Protein AF-A0A1J3JIL5-F1 (afdb_monomer_lite)

Secondary structure (DSSP, 8-state):
----SS-EEGGGGGGGSPP--B-SS-B-SEEEEEEEETTTEEEEEEEE-TTT--HHHHHHHHHHHHHHHHHHHTT-TTPPPPGGG-----GGGS-PPTTHHHHHHHHHHHHHHHHTTTPPPS-TT--PPPPPP---TT-EE------

Sequence (147 aa):
LLTGKKPFPTAELYPLVPELTNSDDSATAVSFQVTLFPDQGFCIGVSAHHAVLDGKTTTMFLKAWAHTCKQQQEQTANASLPQDLIPIFDRTVIKGPENIETEVINAWQSLLKLFSGGKAPENPKSLKLFPSPEISPDVFRYTLELT

InterPro domains:
  IPR023213 Chloramphenicol acetyltransferase-like domain superfamily [G3DSA:3.30.559.10] (1-117)
  IPR051504 Plant secondary metabolite acyltransferase [PTHR31625] (2-146)

Organism: Noccaea caerulescens (NCBI:txid107243)

Foldseek 3Di:
DPDDQDKDFPVVCVVQADDFDFWFVDTRAKDWDWAADPPPGIDIHIDGDVVVDDPQLVVLVVVQVVVCVVCVVVVVNDDDDDPSSDDDPPCVVDDDDPCPVVVVLVVLQVVVCVLVVNDGDPRSRGPDDDPDPDDDSPDIDGDDDDD

Radius of gyration: 19.95 Å; chains: 1; bounding box: 48×38×55 Å

Structure (mmCIF, N/CA/C/O backbone):
data_AF-A0A1J3JIL5-F1
#
_entry.id   AF-A0A1J3JIL5-F1
#
loop_
_atom_site.group_PDB
_atom_site.id
_atom_site.type_symbol
_atom_site.label_atom_id
_atom_site.label_alt_id
_atom_site.label_comp_id
_atom_site.label_asym_id
_atom_site.label_entity_id
_atom_site.label_seq_id
_atom_site.pdbx_PDB_ins_code
_atom_site.Cartn_x
_atom_site.Cartn_y
_atom_site.Cartn_z
_atom_site.occupancy
_atom_site.B_iso_or_equiv
_atom_site.auth_seq_id
_atom_site.auth_comp_id
_atom_site.auth_asym_id
_atom_site.auth_atom_id
_atom_site.pdbx_PDB_model_num
ATOM 1 N N . LEU A 1 1 ? -18.801 -9.019 8.122 1.00 56.31 1 LEU A N 1
ATOM 2 C CA . LEU A 1 1 ? -18.644 -9.128 6.646 1.00 56.31 1 LEU A CA 1
ATOM 3 C C . LEU A 1 1 ? -17.212 -9.436 6.192 1.00 56.31 1 LEU A C 1
ATOM 5 O O . LEU A 1 1 ? -17.066 -10.215 5.268 1.00 56.31 1 LEU A O 1
ATOM 9 N N . LEU A 1 2 ? -16.163 -8.901 6.830 1.00 62.84 2 LEU A N 1
ATOM 10 C CA . LEU A 1 2 ? -14.761 -9.197 6.460 1.00 62.84 2 LEU A CA 1
ATOM 11 C C . LEU A 1 2 ? -14.114 -10.350 7.242 1.00 62.84 2 LEU A C 1
ATOM 13 O O . LEU A 1 2 ? -13.018 -10.795 6.917 1.00 62.84 2 LEU A O 1
ATOM 17 N N . THR A 1 3 ? -14.784 -10.826 8.287 1.00 62.12 3 THR A N 1
ATOM 18 C CA . THR A 1 3 ? -14.336 -11.923 9.140 1.00 62.12 3 THR A CA 1
ATOM 19 C C . THR A 1 3 ? -15.390 -13.024 9.095 1.00 62.12 3 THR A C 1
ATOM 21 O O . THR A 1 3 ? -16.578 -12.790 9.321 1.00 62.12 3 THR A O 1
ATOM 24 N N . GLY A 1 4 ? -14.974 -14.232 8.726 1.00 65.31 4 GLY A N 1
ATOM 25 C CA . GLY A 1 4 ? -15.870 -15.372 8.584 1.00 65.31 4 GLY A CA 1
ATOM 26 C C . GLY A 1 4 ? -15.134 -16.607 8.080 1.00 65.31 4 GLY A C 1
ATOM 27 O O . GLY A 1 4 ? -14.211 -16.503 7.276 1.00 65.31 4 GLY A O 1
ATOM 28 N N . LYS A 1 5 ? -15.554 -17.786 8.556 1.00 75.56 5 LYS A N 1
ATOM 29 C CA . LYS A 1 5 ? -15.023 -19.098 8.133 1.00 75.56 5 LYS A CA 1
ATOM 30 C C . LYS A 1 5 ? -15.709 -19.647 6.875 1.00 75.56 5 LYS A C 1
ATOM 32 O O . LYS A 1 5 ? -15.534 -20.811 6.532 1.00 75.56 5 LYS A O 1
ATOM 37 N N . LYS A 1 6 ? -16.545 -18.836 6.223 1.00 83.06 6 LYS A N 1
ATOM 38 C CA . LYS A 1 6 ? -17.288 -19.217 5.021 1.00 83.06 6 LYS A CA 1
ATOM 39 C C . LYS A 1 6 ? -16.658 -18.565 3.791 1.00 83.06 6 LYS A C 1
ATOM 41 O O . LYS A 1 6 ? -16.166 -17.443 3.914 1.00 83.06 6 LYS A O 1
ATOM 46 N N . PRO A 1 7 ? -16.696 -19.235 2.629 1.00 83.69 7 PRO A N 1
ATOM 47 C CA . PRO A 1 7 ? -16.310 -18.613 1.373 1.00 83.69 7 PRO A CA 1
ATOM 48 C C . PRO A 1 7 ? -17.201 -17.403 1.097 1.00 83.69 7 PRO A C 1
ATOM 50 O O . PRO A 1 7 ? -18.397 -17.445 1.395 1.00 83.69 7 PRO A O 1
ATOM 53 N N . PHE A 1 8 ? -16.637 -16.351 0.513 1.00 85.69 8 PHE A N 1
ATOM 54 C CA . PHE A 1 8 ? -17.398 -15.178 0.085 1.00 85.69 8 PHE A CA 1
ATOM 55 C C . PHE A 1 8 ? -16.948 -14.711 -1.310 1.00 85.69 8 PHE A C 1
ATOM 57 O O . PHE A 1 8 ? -15.766 -14.873 -1.646 1.00 85.69 8 PHE A O 1
ATOM 64 N N . PRO A 1 9 ? -17.861 -14.174 -2.142 1.00 88.00 9 PRO A N 1
ATOM 65 C CA . PRO A 1 9 ? -17.521 -13.681 -3.473 1.00 88.00 9 PRO A CA 1
ATOM 66 C C . PRO A 1 9 ? -16.514 -12.531 -3.407 1.00 88.00 9 PRO A C 1
ATOM 68 O O . PRO A 1 9 ? -16.673 -11.581 -2.643 1.00 88.00 9 PRO A O 1
ATOM 71 N N . THR A 1 10 ? -15.481 -12.577 -4.247 1.00 86.12 10 THR A N 1
ATOM 72 C CA . THR A 1 10 ? -14.429 -11.544 -4.262 1.00 86.12 10 THR A CA 1
ATOM 73 C C . THR A 1 10 ? -14.972 -10.174 -4.665 1.00 86.12 10 THR A C 1
ATOM 75 O O . THR A 1 10 ? -14.505 -9.160 -4.150 1.00 86.12 10 THR A O 1
ATOM 78 N N . ALA A 1 11 ? -15.975 -10.142 -5.546 1.00 86.38 11 ALA A N 1
ATOM 79 C CA . ALA A 1 11 ? -16.594 -8.909 -6.025 1.00 86.38 11 ALA A CA 1
ATOM 80 C C . ALA A 1 11 ? -17.227 -8.072 -4.895 1.00 86.38 11 ALA A C 1
ATOM 82 O O . ALA A 1 11 ? -17.276 -6.849 -4.999 1.00 86.38 11 ALA A O 1
ATOM 83 N N . GLU A 1 12 ? -17.638 -8.694 -3.782 1.00 86.69 12 GLU A N 1
ATOM 84 C CA . GLU A 1 12 ? -18.169 -7.970 -2.616 1.00 86.69 12 GLU A CA 1
ATOM 85 C C . GLU A 1 12 ? -17.120 -7.072 -1.937 1.00 86.69 12 GLU A C 1
ATOM 87 O O . GLU A 1 12 ? -17.478 -6.149 -1.209 1.00 86.69 12 GLU A O 1
ATOM 92 N N . LEU A 1 13 ? -15.823 -7.300 -2.184 1.00 87.31 13 LEU A N 1
ATOM 93 C CA . LEU A 1 13 ? -14.747 -6.463 -1.651 1.00 87.31 13 LEU A CA 1
ATOM 94 C C . LEU A 1 13 ? -14.467 -5.217 -2.492 1.00 87.31 13 LEU A C 1
ATOM 96 O O . LEU A 1 13 ? -13.798 -4.312 -2.002 1.00 87.31 13 LEU A O 1
ATOM 100 N N . TYR A 1 14 ? -14.941 -5.152 -3.737 1.00 87.81 14 TYR A N 1
ATOM 101 C CA . TYR A 1 14 ? -14.624 -4.044 -4.644 1.00 87.81 14 TYR A CA 1
ATOM 102 C C . TYR A 1 14 ? -14.976 -2.664 -4.097 1.00 87.81 14 TYR A C 1
ATOM 104 O O . TYR A 1 14 ? -14.130 -1.777 -4.193 1.00 87.81 14 TYR A O 1
ATOM 112 N N . PRO A 1 15 ? -16.137 -2.463 -3.445 1.00 90.88 15 PRO A N 1
ATOM 113 C CA . PRO A 1 15 ? -16.464 -1.164 -2.864 1.00 90.88 15 PRO A CA 1
ATOM 114 C C . PRO A 1 15 ? -15.529 -0.740 -1.723 1.00 90.88 15 PRO A C 1
ATOM 116 O O . PRO A 1 15 ? -15.584 0.408 -1.297 1.00 90.88 15 PRO A O 1
ATOM 119 N N . LEU A 1 16 ? -14.708 -1.653 -1.190 1.00 92.44 16 LEU A N 1
ATOM 120 C CA . LEU A 1 16 ? -13.787 -1.407 -0.076 1.00 92.44 16 LEU A CA 1
ATOM 121 C C . LEU A 1 16 ? -12.367 -1.055 -0.541 1.00 92.44 16 LEU A C 1
ATOM 123 O O . LEU A 1 16 ? -11.508 -0.763 0.293 1.00 92.44 16 LEU A O 1
ATOM 127 N N . VAL A 1 17 ? -12.101 -1.123 -1.848 1.00 91.00 17 VAL A N 1
ATOM 128 C CA . VAL A 1 17 ? -10.796 -0.823 -2.441 1.00 91.00 17 VAL A CA 1
ATOM 129 C C . VAL A 1 17 ? -10.807 0.624 -2.946 1.00 91.00 17 VAL A C 1
ATOM 131 O O . VAL A 1 17 ? -11.595 0.931 -3.840 1.00 91.00 17 VAL A O 1
ATOM 134 N N . PRO A 1 18 ? -9.946 1.519 -2.422 1.00 94.56 18 PRO A N 1
ATOM 135 C CA . PRO A 1 18 ? -9.893 2.892 -2.903 1.00 94.56 18 PRO A CA 1
ATOM 136 C C . PRO A 1 18 ? -9.381 2.955 -4.342 1.00 94.56 18 PRO A C 1
ATOM 138 O O . PRO A 1 18 ? -8.478 2.204 -4.731 1.00 94.56 18 PRO A O 1
ATOM 141 N N . GLU A 1 19 ? -9.899 3.909 -5.110 1.00 91.69 19 GLU A N 1
ATOM 142 C CA . GLU A 1 19 ? -9.391 4.199 -6.447 1.00 91.69 19 GLU A CA 1
ATOM 143 C C . GLU A 1 19 ? -7.954 4.740 -6.381 1.00 91.69 19 GLU A C 1
ATOM 145 O O . GLU A 1 19 ? -7.617 5.585 -5.542 1.00 91.69 19 GLU A O 1
ATOM 150 N N . LEU A 1 20 ? -7.101 4.250 -7.284 1.00 91.25 20 LEU A N 1
ATOM 151 C CA . LEU A 1 20 ? -5.726 4.707 -7.457 1.00 91.25 20 LEU A CA 1
ATOM 152 C C . LEU A 1 20 ? -5.591 5.426 -8.802 1.00 91.25 20 LEU A C 1
ATOM 154 O O . LEU A 1 20 ? -5.237 4.832 -9.824 1.00 91.25 20 LEU A O 1
ATOM 158 N N . THR A 1 21 ? -5.911 6.719 -8.791 1.00 91.12 21 THR A N 1
ATOM 159 C CA . THR A 1 21 ? -5.949 7.553 -9.994 1.00 91.12 21 THR A CA 1
ATOM 160 C C . THR A 1 21 ? -4.583 7.630 -10.670 1.00 91.12 21 THR A C 1
ATOM 162 O O . THR A 1 21 ? -3.551 7.820 -10.021 1.00 91.12 21 THR A O 1
ATOM 165 N N . ASN A 1 22 ? -4.578 7.517 -11.991 1.00 90.06 22 ASN A N 1
ATOM 166 C CA . ASN A 1 22 ? -3.383 7.626 -12.814 1.00 90.06 22 ASN A CA 1
ATOM 167 C C . ASN A 1 22 ? -3.739 8.161 -14.206 1.00 90.06 22 ASN A C 1
ATOM 169 O O . ASN A 1 22 ? -4.889 8.139 -14.639 1.00 90.06 22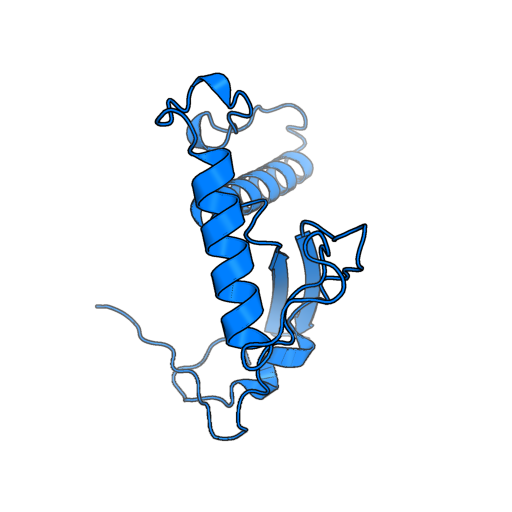 ASN A O 1
ATOM 173 N N . SER A 1 23 ? -2.725 8.677 -14.878 1.00 89.94 23 SER A N 1
ATOM 174 C CA . SER A 1 23 ? -2.762 9.301 -16.194 1.00 89.94 23 SER A CA 1
ATOM 175 C C . SER A 1 23 ? -1.437 9.012 -16.901 1.00 89.94 23 SER A C 1
ATOM 177 O O . SER A 1 23 ? -0.596 8.283 -16.378 1.00 89.94 23 SER A O 1
ATOM 179 N N . ASP A 1 24 ? -1.242 9.546 -18.105 1.00 87.00 24 ASP A N 1
ATOM 180 C CA . ASP A 1 24 ? -0.009 9.276 -18.847 1.00 87.00 24 ASP A CA 1
ATOM 181 C C . ASP A 1 24 ? 1.233 9.897 -18.190 1.00 87.00 24 ASP A C 1
ATOM 183 O O . ASP A 1 24 ? 2.313 9.322 -18.296 1.00 87.00 24 ASP A O 1
ATOM 187 N N . ASP A 1 25 ? 1.092 11.028 -17.499 1.00 90.44 25 ASP A N 1
ATOM 188 C CA . ASP A 1 25 ? 2.192 11.819 -16.935 1.00 90.44 25 ASP A CA 1
ATOM 189 C C . ASP A 1 25 ? 2.156 11.947 -15.403 1.00 90.44 25 ASP A C 1
ATOM 191 O O . ASP A 1 25 ? 3.118 12.425 -14.800 1.00 90.44 25 ASP A O 1
ATOM 195 N N . SER A 1 26 ? 1.091 11.473 -14.756 1.00 90.81 26 SER A N 1
ATOM 196 C CA . SER A 1 26 ? 0.944 11.492 -13.301 1.00 90.81 26 SER A CA 1
ATOM 197 C C . SER A 1 26 ? 0.268 10.229 -12.777 1.00 90.81 26 SER A C 1
ATOM 199 O O . SER A 1 26 ? -0.699 9.742 -13.364 1.00 90.81 26 SER A O 1
ATOM 201 N N . ALA A 1 27 ? 0.741 9.719 -11.641 1.00 91.00 27 ALA A N 1
ATOM 202 C CA . ALA A 1 27 ? 0.134 8.595 -10.940 1.00 91.00 27 ALA A CA 1
ATOM 203 C C . ALA A 1 27 ? 0.145 8.818 -9.427 1.00 91.00 27 ALA A C 1
ATOM 205 O O . ALA A 1 27 ? 1.148 9.239 -8.845 1.00 91.00 27 ALA A O 1
ATOM 206 N N . THR A 1 28 ? -0.970 8.491 -8.778 1.00 93.19 28 THR A N 1
ATOM 207 C CA . THR A 1 28 ? -1.068 8.488 -7.320 1.00 93.19 28 THR A CA 1
ATOM 208 C C . THR A 1 28 ? -0.242 7.336 -6.753 1.00 93.19 28 THR A C 1
ATOM 210 O O . THR A 1 28 ? -0.390 6.186 -7.161 1.00 93.19 28 THR A O 1
ATOM 213 N N . ALA A 1 29 ? 0.633 7.632 -5.789 1.00 92.12 29 ALA A N 1
ATOM 214 C CA . ALA A 1 29 ? 1.487 6.620 -5.169 1.00 92.12 29 ALA A CA 1
ATOM 215 C C . ALA A 1 29 ? 0.708 5.688 -4.227 1.00 92.12 29 ALA A C 1
ATOM 217 O O . ALA A 1 29 ? 0.966 4.486 -4.189 1.00 92.12 29 ALA A O 1
ATOM 218 N N . VAL A 1 30 ? -0.236 6.241 -3.462 1.00 93.81 30 VAL A N 1
ATOM 219 C CA . VAL A 1 30 ? -1.057 5.508 -2.495 1.00 93.81 30 VAL A CA 1
ATOM 220 C C . VAL A 1 30 ? -2.405 6.201 -2.299 1.00 93.81 30 VAL A C 1
ATOM 222 O O . VAL A 1 30 ? -2.486 7.426 -2.338 1.00 93.81 30 VAL A O 1
ATOM 225 N N . SER A 1 31 ? -3.452 5.413 -2.080 1.00 95.38 31 SER A N 1
ATOM 226 C CA . SER A 1 31 ? -4.815 5.856 -1.798 1.00 95.38 31 SER A CA 1
ATOM 227 C C . SER A 1 31 ? -5.380 5.060 -0.622 1.00 95.38 31 SER A C 1
ATOM 229 O O . SER A 1 31 ? -5.118 3.859 -0.493 1.00 95.38 31 SER A O 1
ATOM 231 N N . PHE A 1 32 ? -6.140 5.732 0.242 1.00 95.81 32 PHE A N 1
ATOM 232 C CA . PHE A 1 32 ? -6.710 5.167 1.465 1.00 95.81 32 PHE A CA 1
ATOM 233 C C . PHE A 1 32 ? -8.219 5.386 1.494 1.00 95.81 32 PHE A C 1
ATOM 235 O O . PHE A 1 32 ? -8.696 6.471 1.169 1.00 95.81 32 PHE A O 1
ATOM 242 N N . GLN A 1 33 ? -8.960 4.386 1.963 1.00 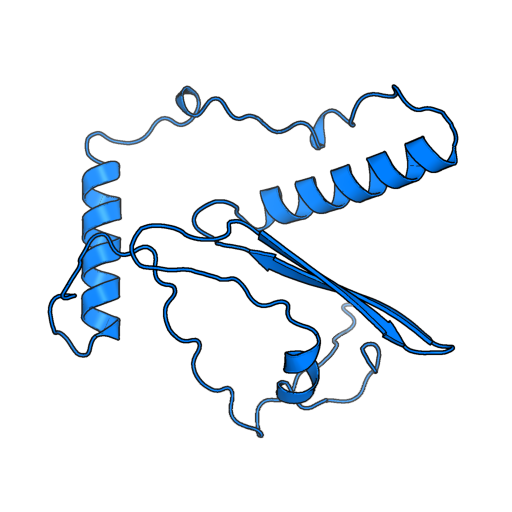96.94 33 GLN A N 1
ATOM 243 C CA . GLN A 1 33 ? -10.395 4.499 2.217 1.00 96.94 33 GLN A CA 1
ATOM 244 C C . GLN A 1 33 ? -10.737 3.873 3.561 1.00 96.94 33 GLN A C 1
ATOM 246 O O . GLN A 1 33 ? -10.430 2.710 3.807 1.00 96.94 33 GLN A O 1
ATOM 251 N N . VAL A 1 34 ? -11.424 4.625 4.416 1.00 96.50 34 VAL A N 1
ATOM 252 C CA . VAL A 1 34 ? -12.003 4.094 5.653 1.00 96.50 34 VAL A CA 1
ATOM 253 C C . VAL A 1 34 ? -13.469 3.772 5.391 1.00 96.50 34 VAL A C 1
ATOM 255 O O . VAL A 1 34 ? -14.230 4.655 5.010 1.00 96.50 34 VAL A O 1
ATOM 258 N N . THR A 1 35 ? -13.869 2.518 5.604 1.00 96.12 35 THR A N 1
ATOM 259 C CA . THR A 1 35 ? -15.271 2.091 5.476 1.00 96.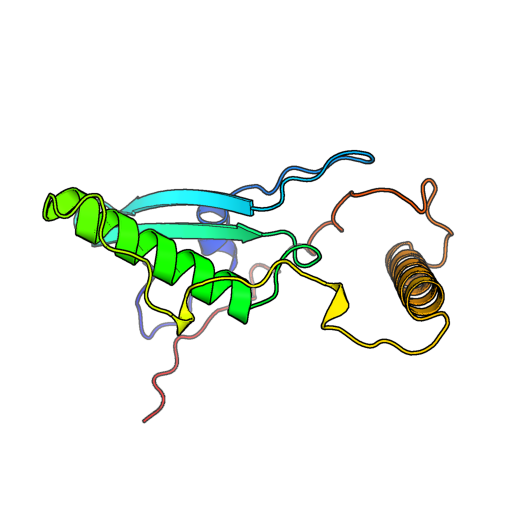12 35 THR A CA 1
ATOM 260 C C . THR A 1 35 ? -15.792 1.631 6.827 1.00 96.12 35 THR A C 1
ATOM 262 O O . THR A 1 35 ? -15.254 0.694 7.417 1.00 96.12 35 THR A O 1
ATOM 265 N N . LEU A 1 36 ? -16.838 2.296 7.318 1.00 96.00 36 LEU A N 1
ATOM 266 C CA . LEU A 1 36 ? -17.504 1.961 8.573 1.00 96.00 36 LEU A CA 1
ATOM 267 C C . LEU A 1 36 ? -18.570 0.881 8.342 1.00 96.00 36 LEU A C 1
ATOM 269 O O . LEU A 1 36 ? -19.407 1.004 7.452 1.00 96.00 36 LEU A O 1
ATOM 273 N N . PHE A 1 37 ? -18.574 -0.135 9.197 1.00 93.25 37 PHE A N 1
ATOM 274 C CA . PHE A 1 37 ? -19.624 -1.138 9.317 1.00 93.25 37 PHE A CA 1
ATOM 275 C C . PHE A 1 37 ? -20.338 -0.907 10.654 1.00 93.25 37 PHE A C 1
ATOM 277 O O . PHE A 1 37 ? -19.767 -1.226 11.704 1.00 93.25 37 PHE A O 1
ATOM 284 N N . PRO A 1 38 ? -21.556 -0.335 10.645 1.00 94.75 38 PRO A N 1
ATOM 285 C CA . PRO A 1 38 ? -22.295 -0.041 11.868 1.00 94.75 38 PRO A CA 1
ATOM 286 C C . PRO A 1 38 ? -22.341 -1.248 12.809 1.00 94.75 38 PRO A C 1
ATOM 288 O O . PRO A 1 38 ? -22.547 -2.380 12.365 1.00 94.75 38 PRO A O 1
ATOM 291 N N . ASP A 1 39 ? -22.059 -0.999 14.088 1.00 93.50 39 ASP A N 1
ATOM 292 C CA . ASP A 1 39 ? -22.036 -1.988 15.176 1.00 93.50 39 ASP A CA 1
ATOM 293 C C . ASP A 1 39 ? -21.032 -3.153 15.016 1.00 93.50 39 ASP A C 1
ATOM 295 O O . ASP A 1 39 ? -20.981 -4.047 15.860 1.00 93.50 39 ASP A O 1
ATOM 299 N N . GLN A 1 40 ? -20.201 -3.150 13.966 1.00 91.94 40 GLN A N 1
ATOM 300 C CA . GLN A 1 40 ? -19.221 -4.208 13.672 1.00 91.94 40 GLN A CA 1
ATOM 301 C C . GLN A 1 40 ? -17.771 -3.710 13.638 1.00 91.94 40 GLN A C 1
ATOM 303 O O . GLN A 1 40 ? -16.852 -4.506 13.824 1.00 91.94 40 GLN A O 1
ATOM 308 N N . GLY A 1 41 ? -17.549 -2.416 13.398 1.00 92.88 41 GLY A N 1
ATOM 309 C CA . GLY A 1 41 ? -16.219 -1.808 13.319 1.00 92.88 41 GLY A CA 1
ATOM 310 C C . GLY A 1 41 ? -15.979 -1.124 11.977 1.00 92.88 41 GLY A C 1
ATOM 311 O O . GLY A 1 41 ? -16.908 -0.631 11.350 1.00 92.88 41 GLY A O 1
ATOM 312 N N . PHE A 1 42 ? -14.731 -1.063 11.522 1.00 94.56 42 PHE A N 1
ATOM 313 C CA . PHE A 1 42 ? -14.371 -0.445 10.243 1.00 94.56 42 PHE A CA 1
ATOM 314 C C . PHE A 1 42 ? -13.243 -1.219 9.560 1.00 94.56 42 PHE A C 1
ATOM 316 O O . PHE A 1 42 ? -12.541 -2.006 10.195 1.00 94.56 42 PHE A O 1
ATOM 323 N N . CYS A 1 43 ? -13.047 -0.973 8.268 1.00 94.06 43 CYS A N 1
ATOM 324 C CA . CYS A 1 43 ? -11.843 -1.381 7.553 1.00 94.06 43 CYS A CA 1
ATOM 325 C C . CYS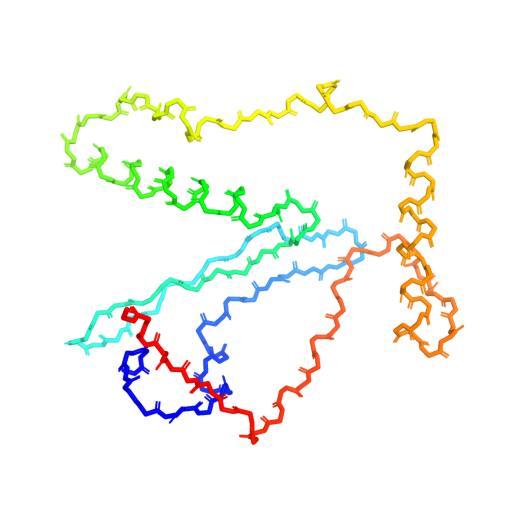 A 1 43 ? -11.125 -0.174 6.953 1.00 94.06 43 CYS A C 1
ATOM 327 O O . CYS A 1 43 ? -11.740 0.860 6.688 1.00 94.06 43 CYS A O 1
ATOM 329 N N . ILE A 1 44 ? -9.825 -0.336 6.709 1.00 95.38 44 ILE A N 1
ATOM 330 C CA . ILE A 1 44 ? -9.014 0.604 5.939 1.00 95.38 44 ILE A CA 1
ATOM 331 C C . ILE A 1 44 ? -8.564 -0.122 4.672 1.00 95.38 44 ILE A C 1
ATOM 333 O O . ILE A 1 44 ? -7.751 -1.043 4.738 1.00 95.38 44 ILE A O 1
ATOM 337 N N . GLY A 1 45 ? -9.124 0.266 3.531 1.00 95.12 45 GLY A N 1
ATOM 338 C CA . GLY A 1 45 ? -8.651 -0.145 2.216 1.00 95.12 45 GLY A CA 1
ATOM 339 C C . GLY A 1 45 ? -7.416 0.661 1.828 1.00 95.12 45 GLY A C 1
ATOM 340 O O . GLY A 1 45 ? -7.361 1.869 2.069 1.00 95.12 45 GLY A O 1
ATOM 341 N N . VAL A 1 46 ? -6.428 -0.009 1.235 1.00 94.31 46 VAL A N 1
ATOM 342 C CA . VAL A 1 46 ? -5.178 0.601 0.767 1.00 94.31 46 VAL A CA 1
ATOM 343 C C . VAL A 1 46 ? -4.919 0.134 -0.655 1.00 94.31 46 VAL A C 1
ATOM 345 O O . VAL A 1 46 ? -4.795 -1.066 -0.898 1.00 94.31 46 VAL A O 1
ATOM 348 N N . SER A 1 47 ? -4.793 1.088 -1.570 1.00 92.94 47 SER A N 1
ATOM 349 C CA . SER A 1 47 ? -4.342 0.854 -2.942 1.00 92.94 47 SER A CA 1
ATOM 350 C C . SER A 1 47 ? -3.033 1.595 -3.142 1.00 92.94 47 SER A C 1
ATOM 352 O O . SER A 1 47 ? -2.924 2.758 -2.762 1.00 92.94 47 SER A O 1
ATOM 354 N N . ALA A 1 48 ? -2.025 0.942 -3.713 1.00 91.75 48 ALA A N 1
ATOM 355 C CA . ALA A 1 48 ? -0.695 1.522 -3.821 1.00 91.75 48 ALA A CA 1
ATOM 356 C C . ALA A 1 48 ? 0.008 1.134 -5.121 1.00 91.75 48 ALA A C 1
ATOM 358 O O . ALA A 1 48 ? -0.124 0.013 -5.613 1.00 91.75 48 ALA A O 1
ATOM 359 N N . HIS A 1 49 ? 0.784 2.069 -5.663 1.00 89.31 49 HIS A N 1
ATOM 360 C CA . HIS A 1 49 ? 1.536 1.877 -6.891 1.00 89.31 49 HIS A CA 1
ATOM 361 C C . HIS A 1 49 ? 2.817 1.083 -6.600 1.00 89.31 49 HIS A C 1
ATOM 363 O O . HIS A 1 49 ? 3.755 1.592 -5.986 1.00 89.31 49 HIS A O 1
ATOM 369 N N . HIS A 1 50 ? 2.894 -0.161 -7.080 1.00 87.50 50 HIS A N 1
ATOM 370 C CA . HIS A 1 50 ? 3.966 -1.098 -6.709 1.00 87.50 50 HIS A CA 1
ATOM 371 C C . HIS A 1 50 ? 5.374 -0.675 -7.188 1.00 87.50 50 HIS A C 1
ATOM 373 O O . HIS A 1 50 ? 6.381 -1.155 -6.673 1.00 87.50 50 HIS A O 1
ATOM 379 N N . ALA A 1 51 ? 5.472 0.257 -8.144 1.00 84.94 51 ALA A N 1
ATOM 380 C CA . ALA A 1 51 ? 6.757 0.865 -8.519 1.00 84.94 51 ALA A CA 1
ATOM 381 C C . ALA A 1 51 ? 7.353 1.777 -7.424 1.00 84.94 51 ALA A C 1
ATOM 383 O O . ALA A 1 51 ? 8.545 2.069 -7.459 1.00 84.94 51 ALA A O 1
ATOM 384 N N . VAL A 1 52 ? 6.535 2.248 -6.475 1.00 88.44 52 VAL A N 1
ATOM 385 C CA . VAL A 1 52 ? 6.971 3.127 -5.377 1.00 88.44 52 VAL A CA 1
ATOM 386 C C . VAL A 1 52 ? 7.344 2.321 -4.135 1.00 88.44 52 VAL A C 1
ATOM 388 O O . VAL A 1 52 ? 8.261 2.698 -3.409 1.00 88.44 52 VAL A O 1
ATOM 391 N N . LEU A 1 53 ? 6.629 1.227 -3.878 1.00 88.81 53 LEU A N 1
ATOM 392 C CA . LEU A 1 53 ? 6.694 0.493 -2.620 1.00 88.81 53 LEU A CA 1
ATOM 393 C C . LEU A 1 53 ? 6.531 -1.009 -2.834 1.00 88.81 53 LEU A C 1
ATOM 395 O O . LEU A 1 53 ? 5.730 -1.461 -3.649 1.00 88.81 53 LEU A O 1
ATOM 399 N N . ASP A 1 54 ? 7.293 -1.773 -2.057 1.00 90.88 54 ASP A N 1
ATOM 400 C CA . ASP A 1 54 ? 7.127 -3.212 -1.901 1.00 90.88 54 ASP A CA 1
ATOM 401 C C . ASP A 1 54 ? 6.255 -3.538 -0.673 1.00 90.88 54 ASP A C 1
ATOM 403 O O . ASP A 1 54 ? 5.848 -2.662 0.104 1.00 90.88 54 ASP A O 1
ATOM 407 N N . GLY A 1 55 ? 5.954 -4.824 -0.470 1.00 91.12 55 GLY A N 1
ATOM 408 C CA . GLY A 1 55 ? 5.141 -5.266 0.668 1.00 91.12 55 GLY A CA 1
ATOM 409 C C . GLY A 1 55 ? 5.758 -4.915 2.029 1.00 91.12 55 GLY A C 1
ATOM 410 O O . GLY A 1 55 ? 5.032 -4.602 2.979 1.00 91.12 55 GLY A O 1
ATOM 411 N N . LYS A 1 56 ? 7.095 -4.897 2.127 1.00 93.00 56 LYS A N 1
ATOM 412 C CA . LYS A 1 56 ? 7.800 -4.545 3.366 1.00 93.00 56 LYS A CA 1
ATOM 413 C C . LYS A 1 56 ? 7.631 -3.062 3.682 1.00 93.00 56 LYS A C 1
ATOM 415 O O . LYS A 1 56 ? 7.232 -2.724 4.792 1.00 93.00 56 LYS A O 1
ATOM 420 N N . THR A 1 57 ? 7.864 -2.199 2.701 1.00 93.12 57 THR A N 1
ATOM 421 C CA . THR A 1 57 ? 7.706 -0.744 2.788 1.00 93.12 57 THR A CA 1
ATOM 422 C C . THR A 1 57 ? 6.268 -0.375 3.127 1.00 93.12 57 THR A C 1
ATOM 424 O O . THR A 1 57 ? 6.038 0.425 4.029 1.00 93.12 57 THR A O 1
ATOM 427 N N . THR A 1 58 ? 5.295 -1.033 2.489 1.00 93.06 58 THR A N 1
ATOM 428 C CA . THR A 1 58 ? 3.866 -0.871 2.805 1.00 93.06 58 THR A CA 1
ATOM 429 C C . THR A 1 58 ? 3.581 -1.198 4.269 1.00 93.06 58 THR A C 1
ATOM 431 O O . THR A 1 58 ? 2.968 -0.413 4.989 1.00 93.06 58 THR A O 1
ATOM 434 N N . THR A 1 59 ? 4.073 -2.346 4.742 1.00 93.94 59 THR A N 1
ATOM 435 C CA . THR A 1 59 ? 3.881 -2.785 6.130 1.00 93.94 59 THR A CA 1
ATOM 436 C C . THR A 1 59 ? 4.547 -1.831 7.121 1.00 93.94 59 THR A C 1
ATOM 438 O O . THR A 1 59 ? 3.956 -1.497 8.147 1.00 93.94 59 THR A O 1
ATOM 441 N N . MET A 1 60 ? 5.768 -1.376 6.824 1.00 95.50 60 MET A N 1
ATOM 442 C CA . MET A 1 60 ? 6.490 -0.403 7.646 1.00 95.50 60 MET A CA 1
ATOM 443 C C . MET A 1 60 ? 5.732 0.922 7.732 1.00 95.50 60 MET A C 1
ATOM 445 O O . MET A 1 60 ? 5.550 1.434 8.832 1.00 95.50 60 MET A O 1
ATOM 449 N N . PHE A 1 61 ? 5.229 1.433 6.605 1.00 94.62 61 PHE A N 1
ATOM 450 C CA . PHE A 1 61 ? 4.417 2.647 6.570 1.00 94.62 61 PHE A CA 1
ATOM 451 C C . PHE A 1 61 ? 3.166 2.518 7.450 1.00 94.62 61 PHE A C 1
ATOM 453 O O . PHE A 1 61 ? 2.917 3.385 8.283 1.00 94.62 61 PHE A O 1
ATOM 460 N N . LEU A 1 62 ? 2.411 1.420 7.330 1.00 95.25 62 LEU A N 1
ATOM 461 C CA . LEU A 1 62 ? 1.202 1.201 8.135 1.00 95.25 62 LEU A CA 1
ATOM 462 C C . LEU A 1 62 ? 1.515 1.111 9.636 1.00 95.25 62 LEU A C 1
ATOM 464 O O . LEU A 1 62 ? 0.787 1.671 10.455 1.00 95.25 62 LEU A O 1
ATOM 468 N N . LYS A 1 63 ? 2.619 0.451 10.007 1.00 95.75 63 LYS A N 1
ATOM 469 C CA . LYS A 1 63 ? 3.087 0.395 11.400 1.00 95.75 63 LYS A CA 1
ATOM 470 C C . LYS A 1 63 ? 3.497 1.771 11.920 1.00 95.75 63 LYS A C 1
ATOM 472 O O . LYS A 1 63 ? 3.128 2.122 13.039 1.00 95.75 63 LYS A O 1
ATOM 477 N N . ALA A 1 64 ? 4.228 2.548 11.121 1.00 95.12 64 ALA A N 1
ATOM 478 C CA . ALA A 1 64 ? 4.626 3.906 11.474 1.00 95.12 64 ALA A CA 1
ATOM 479 C C . ALA A 1 64 ? 3.399 4.815 11.641 1.00 95.12 64 ALA A C 1
ATOM 481 O O . ALA A 1 64 ? 3.298 5.518 12.642 1.00 95.12 64 ALA A O 1
ATOM 482 N N . TRP A 1 65 ? 2.425 4.729 10.730 1.00 95.00 65 TRP A N 1
ATOM 483 C CA . TRP A 1 65 ? 1.169 5.473 10.818 1.00 95.00 65 TRP A CA 1
ATOM 484 C C . TRP A 1 65 ? 0.398 5.138 12.103 1.00 95.00 65 TRP A C 1
ATOM 486 O O . TRP A 1 65 ? 0.048 6.043 12.861 1.00 95.00 65 TRP A O 1
ATOM 496 N N . ALA A 1 66 ? 0.214 3.850 12.408 1.00 94.12 66 ALA A N 1
ATOM 497 C CA . ALA A 1 66 ? -0.451 3.413 13.636 1.00 94.12 66 ALA A CA 1
ATOM 498 C C . ALA A 1 66 ? 0.281 3.891 14.903 1.00 94.12 66 ALA A C 1
ATOM 500 O O . ALA A 1 66 ? -0.351 4.331 15.865 1.00 94.12 66 ALA A O 1
ATOM 501 N N . HIS A 1 67 ? 1.615 3.838 14.896 1.00 93.19 67 HIS A N 1
ATOM 502 C CA . HIS A 1 67 ? 2.444 4.324 15.993 1.00 93.19 67 HIS A CA 1
ATOM 503 C C . HIS A 1 67 ? 2.266 5.831 16.219 1.00 93.19 67 HIS A C 1
ATOM 505 O O . HIS A 1 67 ? 2.030 6.255 17.349 1.00 93.19 67 HIS A O 1
ATOM 511 N N . THR A 1 68 ? 2.298 6.634 15.153 1.00 91.62 68 THR A N 1
ATOM 512 C CA . THR A 1 68 ? 2.062 8.081 15.231 1.00 91.62 68 THR A CA 1
ATOM 513 C C . THR A 1 68 ? 0.666 8.401 15.768 1.00 91.62 68 THR A C 1
ATOM 515 O O . THR A 1 68 ? 0.543 9.246 16.653 1.00 91.62 68 THR A O 1
ATOM 518 N N . CYS A 1 69 ? -0.380 7.698 15.317 1.00 91.81 69 CYS A N 1
ATOM 519 C CA . CYS A 1 69 ? -1.735 7.884 15.850 1.00 91.81 69 CYS A CA 1
ATOM 520 C C . CYS A 1 69 ? -1.808 7.600 17.358 1.00 91.81 69 CYS A C 1
ATOM 522 O O . CYS A 1 69 ? -2.432 8.355 18.103 1.00 91.81 69 CYS A O 1
ATOM 524 N N . LYS A 1 70 ? -1.138 6.540 17.827 1.00 90.75 70 LYS A N 1
ATOM 525 C CA . LYS A 1 70 ? -1.080 6.204 19.255 1.00 90.75 70 LYS A CA 1
ATOM 526 C C . LYS A 1 70 ? -0.388 7.300 20.074 1.00 90.75 70 LYS A C 1
ATOM 528 O O . LYS A 1 70 ? -0.910 7.709 21.106 1.00 90.75 70 LYS A O 1
ATOM 533 N N . GLN A 1 71 ? 0.747 7.809 19.604 1.00 89.31 71 GLN A N 1
ATOM 534 C CA . GLN A 1 71 ? 1.484 8.874 20.296 1.00 89.31 71 GLN A CA 1
ATOM 535 C C . GLN A 1 71 ? 0.698 10.181 20.386 1.00 89.31 71 GLN A C 1
ATOM 537 O O . GLN A 1 71 ? 0.727 10.855 21.415 1.00 89.31 71 GLN A O 1
ATOM 542 N N . GLN A 1 72 ? -0.019 10.537 19.316 1.00 88.12 72 GLN A N 1
ATOM 543 C CA . GLN A 1 72 ? -0.896 11.707 19.313 1.00 88.12 72 GLN A CA 1
ATOM 544 C C . GLN A 1 72 ? -1.981 11.588 20.389 1.00 88.12 72 GLN A C 1
ATOM 546 O O . GLN A 1 72 ? -2.231 12.552 21.110 1.00 88.12 72 GLN A O 1
ATOM 551 N N . GLN A 1 73 ? -2.565 10.398 20.552 1.00 87.75 73 GLN A N 1
ATOM 552 C CA . GLN A 1 73 ? -3.554 10.125 21.595 1.00 87.75 73 GLN A CA 1
ATOM 553 C C . GLN A 1 73 ? -2.956 10.205 23.010 1.00 87.75 73 GLN A C 1
ATOM 555 O O . GLN A 1 73 ? -3.583 10.740 23.923 1.00 87.75 73 GLN A O 1
ATOM 560 N N . GLU A 1 74 ? -1.739 9.691 23.193 1.00 89.56 74 GLU A N 1
ATOM 561 C CA . GLU A 1 74 ? -1.022 9.682 24.476 1.00 89.56 74 GLU A CA 1
ATOM 562 C C . GLU A 1 74 ? -0.357 11.031 24.814 1.00 89.56 74 GLU A C 1
ATOM 564 O O . GLU A 1 74 ? 0.284 11.150 25.856 1.00 89.56 74 GLU A O 1
ATOM 569 N N . GLN A 1 75 ? -0.502 12.052 23.956 1.00 80.06 75 GLN A N 1
ATOM 570 C CA . GLN A 1 75 ? 0.129 13.378 24.086 1.00 80.06 75 GLN A CA 1
ATOM 571 C C . GLN A 1 75 ? 1.666 13.317 24.174 1.00 80.06 75 GLN A C 1
ATOM 573 O O . GLN A 1 75 ? 2.326 14.270 24.587 1.00 80.06 75 GLN A O 1
ATOM 578 N N . THR A 1 76 ? 2.265 12.224 23.703 1.00 74.50 76 THR A N 1
ATOM 579 C CA . THR A 1 76 ? 3.716 12.027 23.584 1.00 74.50 76 THR A CA 1
ATOM 580 C C . THR A 1 76 ? 4.197 12.470 22.202 1.00 74.50 76 THR A C 1
ATOM 582 O O . THR A 1 76 ? 4.951 11.768 21.531 1.00 74.50 76 THR A O 1
ATOM 585 N N . ALA A 1 77 ? 3.755 13.655 21.766 1.00 63.94 77 ALA A N 1
ATOM 586 C CA . ALA A 1 77 ? 3.755 14.121 20.372 1.00 63.94 77 ALA A CA 1
ATOM 587 C C . ALA A 1 77 ? 5.129 14.221 19.663 1.00 63.94 77 ALA A C 1
ATOM 589 O O . ALA A 1 77 ? 5.178 14.602 18.500 1.00 63.94 77 ALA A O 1
ATOM 590 N N . ASN A 1 78 ? 6.230 13.852 20.324 1.00 68.81 78 ASN A N 1
ATOM 591 C CA . ASN A 1 78 ? 7.599 13.947 19.812 1.00 68.81 78 ASN A CA 1
ATOM 592 C C . ASN A 1 78 ? 8.415 12.651 19.969 1.00 68.81 78 ASN A C 1
ATOM 594 O O . ASN A 1 78 ? 9.634 12.675 19.796 1.00 68.81 78 ASN A O 1
ATOM 598 N N . ALA A 1 79 ? 7.800 11.528 20.348 1.00 76.62 79 ALA A N 1
ATOM 599 C CA . ALA A 1 79 ? 8.542 10.277 20.458 1.00 76.62 79 ALA A CA 1
ATOM 600 C C . ALA A 1 79 ? 8.942 9.772 19.056 1.00 76.62 79 ALA A C 1
ATOM 602 O O . ALA A 1 79 ? 8.120 9.673 18.146 1.00 76.62 79 ALA A O 1
ATOM 603 N N . SER A 1 80 ? 10.226 9.467 18.866 1.00 85.38 80 SER A N 1
ATOM 604 C CA . SER A 1 80 ? 10.757 9.017 17.578 1.00 85.38 80 SER A CA 1
ATOM 605 C C . SER A 1 80 ? 10.126 7.697 17.132 1.00 85.38 80 SER A C 1
ATOM 607 O O . SER A 1 80 ? 9.699 6.887 17.958 1.00 85.38 80 SER A O 1
ATOM 609 N N . LEU A 1 81 ? 10.112 7.446 15.820 1.00 90.69 81 LEU A N 1
ATOM 610 C CA . LEU A 1 81 ? 9.782 6.117 15.314 1.00 90.69 81 LEU A CA 1
ATOM 611 C C . LEU A 1 81 ? 10.791 5.080 15.846 1.00 90.69 81 LEU A C 1
ATOM 613 O O . LEU A 1 81 ? 11.977 5.400 15.983 1.00 90.69 81 LEU A O 1
ATOM 617 N N . PRO A 1 82 ? 10.348 3.841 16.119 1.00 91.50 82 PRO A N 1
ATOM 618 C CA . PRO A 1 82 ? 11.236 2.705 16.320 1.00 91.50 82 PRO A CA 1
ATOM 619 C C . PRO A 1 82 ? 12.239 2.585 15.171 1.00 91.50 82 PRO A C 1
ATOM 621 O O . PRO A 1 82 ? 11.890 2.819 14.013 1.00 91.50 82 PRO A O 1
ATOM 624 N N . GLN A 1 83 ? 13.477 2.201 15.483 1.00 92.62 83 GLN A N 1
ATOM 625 C CA . GLN A 1 83 ? 14.575 2.164 14.511 1.00 92.62 83 GLN A CA 1
ATOM 626 C C . GLN A 1 83 ? 14.266 1.284 13.287 1.00 92.62 83 GLN A C 1
ATOM 628 O O . GLN A 1 83 ? 14.687 1.599 12.178 1.00 92.62 83 GLN A O 1
ATOM 633 N N . ASP A 1 84 ? 13.515 0.199 13.476 1.00 91.25 84 ASP A N 1
ATOM 634 C CA . ASP A 1 84 ? 13.090 -0.733 12.428 1.00 91.25 84 ASP A CA 1
ATOM 635 C C . ASP A 1 84 ? 11.985 -0.180 11.512 1.00 91.25 84 ASP A C 1
ATOM 637 O O . ASP A 1 84 ? 11.726 -0.758 10.456 1.00 91.25 84 ASP A O 1
ATOM 641 N N . LEU A 1 85 ? 11.352 0.937 11.887 1.00 94.38 85 LEU A N 1
ATOM 642 C CA . LEU A 1 85 ? 10.344 1.646 11.092 1.00 94.38 85 LEU A CA 1
ATOM 643 C C . LEU A 1 85 ? 10.896 2.884 10.376 1.00 94.38 85 LEU A C 1
ATOM 645 O O . LEU A 1 85 ? 10.171 3.497 9.593 1.00 94.38 85 LEU A O 1
ATOM 649 N N . ILE A 1 86 ? 12.160 3.252 10.608 1.00 94.00 86 ILE A N 1
ATOM 650 C CA . ILE A 1 86 ? 12.794 4.390 9.935 1.00 94.00 86 ILE A CA 1
ATOM 651 C C . ILE A 1 86 ? 13.170 3.980 8.498 1.00 94.00 86 ILE A C 1
ATOM 653 O O . ILE A 1 86 ? 13.972 3.059 8.317 1.00 94.00 86 ILE A O 1
ATOM 657 N N . PRO A 1 87 ? 12.620 4.638 7.460 1.00 92.62 87 PRO A N 1
ATOM 658 C CA . PRO A 1 87 ? 12.954 4.328 6.075 1.00 92.62 87 PRO A CA 1
ATOM 659 C C . PRO A 1 87 ? 14.342 4.861 5.693 1.00 92.62 87 PRO A C 1
ATOM 661 O O . PRO A 1 87 ? 14.778 5.912 6.164 1.00 92.62 87 PRO A O 1
ATOM 664 N N . ILE A 1 88 ? 15.010 4.163 4.772 1.00 92.50 88 ILE A N 1
ATOM 665 C CA . ILE A 1 88 ? 16.244 4.626 4.126 1.00 92.50 88 ILE A CA 1
ATOM 666 C C . ILE A 1 88 ? 15.891 5.038 2.698 1.00 92.50 88 ILE A C 1
ATOM 668 O O . ILE A 1 88 ? 15.476 4.206 1.895 1.00 92.50 88 ILE A O 1
ATOM 672 N N . PHE A 1 89 ? 16.054 6.324 2.388 1.00 91.19 89 PHE A N 1
ATOM 673 C CA . PHE A 1 89 ? 15.782 6.867 1.051 1.00 91.19 89 PHE A CA 1
ATOM 674 C C . PHE A 1 89 ? 17.031 6.984 0.175 1.00 91.19 89 PHE A C 1
ATOM 676 O O . PHE A 1 89 ? 16.910 7.191 -1.032 1.00 91.19 89 PHE A O 1
ATOM 683 N N . ASP A 1 90 ? 18.219 6.854 0.766 1.00 94.25 90 ASP A N 1
ATOM 684 C CA . ASP A 1 90 ? 19.476 6.858 0.029 1.00 94.25 90 ASP A CA 1
ATOM 685 C C . ASP A 1 90 ? 19.569 5.607 -0.850 1.00 94.25 90 ASP A C 1
ATOM 687 O O . ASP A 1 90 ? 19.803 4.500 -0.369 1.00 94.25 90 ASP A O 1
ATOM 691 N N . ARG A 1 91 ? 19.372 5.790 -2.158 1.00 89.25 91 ARG A N 1
ATOM 692 C CA . ARG A 1 91 ? 19.430 4.702 -3.139 1.00 89.25 91 ARG A CA 1
ATOM 693 C C . ARG A 1 91 ? 20.858 4.312 -3.509 1.00 89.25 91 ARG A C 1
ATOM 695 O O . ARG A 1 91 ? 21.035 3.256 -4.105 1.00 89.25 91 ARG A O 1
ATOM 702 N N . THR A 1 92 ? 21.872 5.101 -3.140 1.00 90.50 92 THR A N 1
ATOM 703 C CA . THR A 1 92 ? 23.280 4.793 -3.459 1.00 90.50 92 THR A CA 1
ATOM 704 C C . THR A 1 92 ? 23.787 3.546 -2.732 1.00 90.50 92 THR A C 1
ATOM 706 O O . THR A 1 92 ? 24.751 2.915 -3.165 1.00 90.50 92 THR A O 1
ATOM 709 N N . VAL A 1 93 ? 23.093 3.132 -1.666 1.00 92.69 93 VAL A N 1
ATOM 710 C CA . VAL A 1 93 ? 23.357 1.877 -0.949 1.00 92.69 93 VAL A CA 1
ATOM 711 C C . VAL A 1 93 ? 23.046 0.639 -1.797 1.00 92.69 93 VAL A C 1
ATOM 713 O O . VAL A 1 93 ? 23.578 -0.439 -1.530 1.00 92.69 93 VAL A O 1
ATOM 716 N N . ILE A 1 94 ? 22.198 0.780 -2.822 1.00 88.38 94 ILE A N 1
ATOM 717 C CA . ILE A 1 94 ? 21.847 -0.291 -3.751 1.00 88.38 94 ILE A CA 1
ATOM 718 C C . ILE A 1 94 ? 22.887 -0.305 -4.871 1.00 88.38 94 ILE A C 1
ATOM 720 O O . ILE A 1 94 ? 22.926 0.578 -5.723 1.00 88.38 94 ILE A O 1
ATOM 724 N N . LYS A 1 95 ? 23.728 -1.341 -4.886 1.00 89.94 95 LYS A N 1
ATOM 725 C CA . LYS A 1 95 ? 24.718 -1.562 -5.946 1.00 89.94 95 LYS A CA 1
ATOM 726 C C . LYS A 1 95 ? 24.104 -2.448 -7.027 1.00 89.94 95 LYS A C 1
ATOM 728 O O . LYS A 1 95 ? 23.863 -3.628 -6.781 1.00 89.94 95 LYS A O 1
ATOM 733 N N . GLY A 1 96 ? 23.825 -1.871 -8.193 1.00 82.94 96 GLY A N 1
ATOM 734 C CA . GLY A 1 96 ? 23.324 -2.593 -9.364 1.00 82.94 96 GLY A CA 1
ATOM 735 C C . GLY A 1 96 ? 24.434 -2.921 -10.369 1.00 82.94 96 GLY A C 1
ATOM 736 O O . GLY A 1 96 ? 25.492 -2.289 -10.330 1.00 82.94 96 GLY A O 1
ATOM 737 N N . PRO A 1 97 ? 24.213 -3.893 -11.270 1.00 85.88 97 PRO A N 1
ATOM 738 C CA . PRO A 1 97 ? 25.081 -4.084 -12.426 1.00 85.88 97 PRO A CA 1
ATOM 739 C C . PRO A 1 97 ? 25.025 -2.861 -13.353 1.00 85.88 97 PRO A C 1
ATOM 741 O O . PRO A 1 97 ? 24.034 -2.120 -13.376 1.00 85.88 97 PRO A O 1
ATOM 744 N N . GLU A 1 98 ? 26.081 -2.660 -14.143 1.00 85.38 98 GLU A N 1
ATOM 745 C CA . GLU A 1 98 ? 26.067 -1.665 -15.216 1.00 85.38 98 GLU A CA 1
ATOM 746 C C . GLU A 1 98 ? 24.885 -1.957 -16.158 1.00 85.38 98 GLU A C 1
ATOM 748 O O . GLU A 1 98 ? 24.673 -3.099 -16.555 1.00 85.38 98 GLU A O 1
ATOM 753 N N . ASN A 1 99 ? 24.114 -0.923 -16.511 1.00 87.25 99 ASN A N 1
ATOM 754 C CA . ASN A 1 99 ? 22.927 -0.984 -17.382 1.00 87.25 99 ASN A CA 1
ATOM 755 C C . ASN A 1 99 ? 21.620 -1.539 -16.779 1.00 87.25 99 ASN A C 1
ATOM 757 O O . ASN A 1 99 ? 20.649 -1.677 -17.527 1.00 87.25 99 ASN A O 1
ATOM 761 N N . ILE A 1 100 ? 21.523 -1.764 -15.461 1.00 87.31 100 ILE A N 1
ATOM 762 C CA . ILE A 1 100 ? 20.280 -2.251 -14.818 1.00 87.31 100 ILE A CA 1
ATOM 763 C C . ILE A 1 100 ? 19.034 -1.427 -15.184 1.00 87.31 100 ILE A C 1
ATOM 765 O O . ILE A 1 100 ? 17.958 -1.976 -15.404 1.00 87.31 100 ILE A O 1
ATOM 769 N N . GLU A 1 101 ? 19.171 -0.106 -15.317 1.00 83.44 101 GLU A N 1
ATOM 770 C CA . GLU A 1 101 ? 18.069 0.778 -15.713 1.00 83.44 101 GLU A CA 1
ATOM 771 C C . GLU A 1 101 ? 17.537 0.438 -17.109 1.00 83.44 101 GLU A C 1
ATOM 773 O O . GLU A 1 101 ? 16.327 0.372 -17.327 1.00 83.44 101 GLU A O 1
ATOM 778 N N . THR A 1 102 ? 18.446 0.171 -18.049 1.00 88.19 102 THR A N 1
ATOM 779 C CA . THR A 1 102 ? 18.092 -0.189 -19.426 1.00 88.19 102 THR A CA 1
ATOM 780 C C . THR A 1 102 ? 17.426 -1.560 -19.465 1.00 88.19 102 THR A C 1
ATOM 782 O O . THR A 1 102 ? 16.418 -1.732 -20.148 1.00 88.19 102 THR A O 1
ATOM 785 N N . GLU A 1 103 ? 17.936 -2.527 -18.699 1.00 89.00 103 GLU A N 1
ATOM 786 C CA . GLU A 1 103 ? 17.334 -3.859 -18.589 1.00 89.00 103 GLU A CA 1
ATOM 787 C C . GLU A 1 103 ? 15.912 -3.798 -18.021 1.00 89.00 103 GLU A C 1
ATOM 789 O O . GLU A 1 103 ? 14.994 -4.381 -18.600 1.00 89.00 103 GLU A O 1
ATOM 794 N N . VAL A 1 104 ? 15.704 -3.037 -16.940 1.00 85.88 104 VAL A N 1
ATOM 795 C CA . VAL A 1 104 ? 14.383 -2.858 -16.322 1.00 85.88 104 VAL A CA 1
ATOM 796 C C . VAL A 1 104 ? 13.409 -2.189 -17.288 1.00 85.88 104 VAL A C 1
ATOM 798 O O . VAL A 1 104 ? 12.283 -2.662 -17.428 1.00 85.88 104 VAL A O 1
ATOM 801 N N . ILE A 1 105 ? 13.826 -1.132 -17.995 1.00 83.38 105 ILE A N 1
ATOM 802 C CA . ILE A 1 105 ? 12.976 -0.455 -18.987 1.00 83.38 105 ILE A CA 1
ATOM 803 C C . ILE A 1 105 ? 12.615 -1.405 -20.133 1.00 83.38 105 ILE A C 1
ATOM 805 O O . ILE A 1 105 ? 11.450 -1.473 -20.524 1.00 83.38 105 ILE A O 1
ATOM 809 N N . ASN A 1 106 ? 13.575 -2.176 -20.648 1.00 86.69 106 ASN A N 1
ATOM 810 C CA . ASN A 1 106 ? 13.330 -3.138 -21.724 1.00 86.69 106 ASN A CA 1
ATOM 811 C C . ASN A 1 106 ? 12.381 -4.262 -21.285 1.00 86.69 106 ASN A C 1
ATOM 813 O O . ASN A 1 106 ? 11.490 -4.655 -22.047 1.00 86.69 106 ASN A O 1
ATOM 817 N N . ALA A 1 107 ? 12.533 -4.760 -20.054 1.00 86.81 107 ALA A N 1
ATOM 818 C CA . ALA A 1 107 ? 11.627 -5.740 -19.465 1.00 86.81 107 ALA A CA 1
ATOM 819 C C . ALA A 1 107 ? 10.209 -5.164 -19.329 1.00 86.81 107 ALA A C 1
ATOM 821 O O . ALA A 1 107 ? 9.244 -5.800 -19.757 1.00 86.81 107 ALA A O 1
ATOM 822 N N . TRP A 1 108 ? 10.084 -3.929 -18.834 1.00 81.56 108 TRP A N 1
ATOM 823 C CA . TRP A 1 108 ? 8.807 -3.223 -18.735 1.00 81.56 108 TRP A CA 1
ATOM 824 C C . TRP A 1 108 ? 8.143 -3.015 -20.100 1.00 81.56 108 TRP A C 1
ATOM 826 O O . TRP A 1 108 ? 6.961 -3.3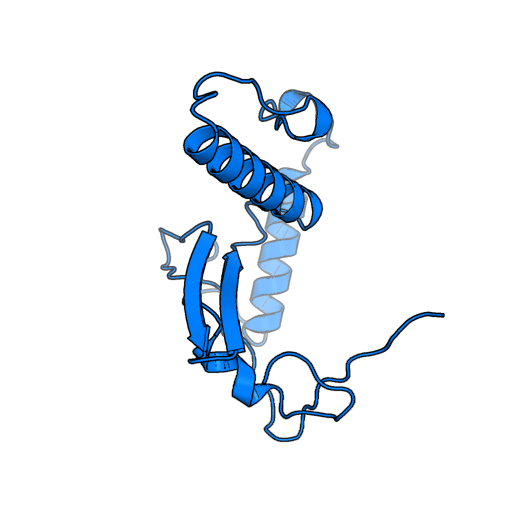02 -20.267 1.00 81.56 108 TRP A O 1
ATOM 836 N N . GLN A 1 109 ? 8.894 -2.584 -21.113 1.00 80.50 109 GLN A N 1
ATOM 837 C CA . GLN A 1 109 ? 8.382 -2.425 -22.477 1.00 80.50 109 GLN A CA 1
ATOM 838 C C . GLN A 1 109 ? 7.934 -3.754 -23.090 1.00 80.50 109 GLN A C 1
ATOM 840 O O . GLN A 1 109 ? 6.927 -3.805 -23.796 1.00 80.50 109 GLN A O 1
ATOM 845 N N . SER A 1 110 ? 8.671 -4.833 -22.827 1.00 84.25 110 SER A N 1
ATOM 846 C CA . SER A 1 110 ? 8.309 -6.176 -23.288 1.00 84.25 110 SER A CA 1
ATOM 847 C C . SER A 1 110 ? 7.017 -6.652 -22.626 1.00 84.25 110 SER A C 1
ATOM 849 O O . SER A 1 110 ? 6.132 -7.175 -23.304 1.00 84.25 110 SER A O 1
ATOM 851 N N . LEU A 1 111 ? 6.867 -6.385 -21.327 1.00 82.62 111 LEU A N 1
ATOM 852 C CA . LEU A 1 111 ? 5.645 -6.652 -20.578 1.00 82.62 111 LEU A CA 1
ATOM 853 C C . LEU A 1 111 ? 4.456 -5.844 -21.127 1.00 82.62 111 LEU A C 1
ATOM 855 O O . LEU A 1 111 ? 3.394 -6.407 -21.381 1.00 82.62 111 LEU A O 1
ATOM 859 N N . LEU A 1 112 ? 4.645 -4.549 -21.402 1.00 78.56 112 LEU A N 1
ATOM 860 C CA . LEU A 1 112 ? 3.624 -3.682 -22.007 1.00 78.56 112 LEU A CA 1
ATOM 861 C C . LEU A 1 112 ? 3.160 -4.201 -23.372 1.00 78.56 112 LEU A C 1
ATOM 863 O O . LEU A 1 112 ? 1.960 -4.228 -23.649 1.00 78.56 112 LEU A O 1
ATOM 867 N N . LYS A 1 113 ? 4.096 -4.653 -24.216 1.00 80.56 113 LYS A N 1
ATOM 868 C CA . LYS A 1 113 ? 3.778 -5.259 -25.517 1.00 80.56 113 LYS A CA 1
ATOM 869 C C . LYS A 1 113 ? 2.958 -6.535 -25.362 1.00 80.56 113 LYS A C 1
ATOM 871 O O . LYS A 1 113 ? 2.003 -6.725 -26.113 1.00 80.56 113 LYS A O 1
ATOM 876 N N . LEU A 1 114 ? 3.300 -7.387 -24.393 1.00 83.50 114 LEU A N 1
ATOM 877 C CA . LEU A 1 114 ? 2.560 -8.621 -24.121 1.00 83.50 114 LEU A CA 1
ATOM 878 C C . LEU A 1 114 ? 1.092 -8.321 -23.781 1.00 83.50 114 LEU A C 1
ATOM 880 O O . LEU A 1 114 ? 0.193 -8.916 -24.370 1.00 83.50 114 LEU A O 1
ATOM 884 N N . PHE A 1 115 ? 0.849 -7.349 -22.899 1.00 74.38 115 PHE A N 1
ATOM 885 C CA . PHE A 1 115 ? -0.507 -6.967 -22.491 1.00 74.38 115 PHE A CA 1
ATOM 886 C C . PHE A 1 115 ? -1.276 -6.152 -23.542 1.00 74.38 115 PHE A C 1
ATOM 888 O O . PHE A 1 115 ? -2.500 -6.105 -23.497 1.00 74.38 115 PHE A O 1
ATOM 895 N N . SER A 1 116 ? -0.588 -5.569 -24.528 1.00 73.44 116 SER A N 1
ATOM 896 C CA . SER A 1 116 ? -1.200 -4.807 -25.632 1.00 73.44 116 SER A CA 1
ATOM 897 C C . SER A 1 116 ? -1.452 -5.655 -26.890 1.00 73.44 116 SER A C 1
ATOM 899 O O . SER A 1 116 ? -1.551 -5.123 -27.999 1.00 73.44 116 SER A O 1
ATOM 901 N N . GLY A 1 117 ? -1.498 -6.986 -26.758 1.00 77.44 117 GLY A N 1
ATOM 902 C CA . GLY A 1 117 ? -1.711 -7.898 -27.888 1.00 77.44 117 GLY A CA 1
ATOM 903 C C . GLY A 1 117 ? -0.565 -7.892 -28.906 1.00 77.44 117 GLY A C 1
ATOM 904 O O . GLY A 1 117 ? -0.798 -8.019 -30.106 1.00 77.44 117 GLY A O 1
ATOM 905 N N . GLY A 1 118 ? 0.672 -7.679 -28.444 1.00 75.44 118 GLY A N 1
ATOM 906 C CA . GLY A 1 118 ? 1.882 -7.646 -29.271 1.00 75.44 118 GLY A CA 1
ATOM 907 C C . GLY A 1 118 ? 2.156 -6.307 -29.962 1.00 75.44 118 GLY A C 1
ATOM 908 O O . GLY A 1 118 ? 3.200 -6.156 -30.599 1.00 75.44 118 GLY A O 1
ATOM 909 N N . LYS A 1 119 ? 1.263 -5.319 -29.834 1.00 74.62 119 LYS A N 1
ATOM 910 C CA . LYS A 1 119 ? 1.480 -3.972 -30.375 1.00 74.62 119 LYS A CA 1
ATOM 911 C C . LYS A 1 119 ? 2.407 -3.169 -29.468 1.00 74.62 119 LYS A C 1
ATOM 913 O O . LYS A 1 119 ? 2.398 -3.323 -28.247 1.00 74.62 119 LYS A O 1
ATOM 918 N N . ALA A 1 120 ? 3.212 -2.296 -30.070 1.00 71.94 120 ALA A N 1
ATOM 919 C CA . ALA A 1 120 ? 3.951 -1.306 -29.300 1.00 71.94 120 ALA A CA 1
ATOM 920 C C . ALA A 1 120 ? 2.956 -0.344 -28.620 1.00 71.94 120 ALA A C 1
ATOM 922 O O . ALA A 1 120 ? 1.977 0.043 -29.263 1.00 71.94 120 ALA A O 1
ATOM 923 N N . PRO A 1 121 ? 3.182 0.036 -27.351 1.00 70.94 121 PRO A N 1
ATOM 924 C CA . PRO A 1 121 ? 2.354 1.040 -26.696 1.00 70.94 121 PRO A CA 1
ATOM 925 C C . PRO A 1 121 ? 2.479 2.379 -27.433 1.00 70.94 121 PRO A C 1
ATOM 927 O O . PRO A 1 121 ? 3.584 2.770 -27.814 1.00 70.94 121 PRO A O 1
ATOM 930 N N . GLU A 1 122 ? 1.360 3.088 -27.608 1.00 76.38 122 GLU A N 1
ATOM 931 C CA . GLU A 1 122 ? 1.342 4.418 -28.243 1.00 76.38 122 GLU A CA 1
ATOM 932 C C . GLU A 1 122 ? 2.232 5.413 -27.486 1.00 76.38 122 GLU A C 1
ATOM 934 O O . GLU A 1 122 ? 2.955 6.199 -28.096 1.00 76.38 122 GLU A O 1
ATOM 939 N N . ASN A 1 123 ? 2.237 5.318 -26.152 1.00 80.12 123 ASN A N 1
ATOM 940 C CA . ASN A 1 123 ? 3.144 6.048 -25.278 1.00 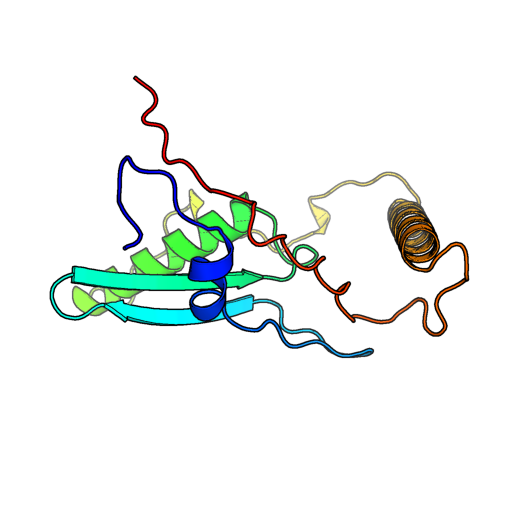80.12 123 ASN A CA 1
ATOM 941 C C . ASN A 1 123 ? 3.926 5.069 -24.374 1.00 80.12 123 ASN A C 1
ATOM 943 O O . ASN A 1 123 ? 3.405 4.637 -23.344 1.00 80.12 123 ASN A O 1
ATOM 947 N N . PRO A 1 124 ? 5.190 4.731 -24.701 1.00 74.50 124 PRO A N 1
ATOM 948 C CA . PRO A 1 124 ? 6.003 3.797 -23.916 1.00 74.50 124 PRO A CA 1
ATOM 949 C C . PRO A 1 124 ? 6.439 4.343 -22.548 1.00 74.50 124 PRO A C 1
ATOM 951 O O . PRO A 1 124 ? 7.055 3.610 -21.779 1.00 74.50 124 PRO A O 1
ATOM 954 N N . LYS A 1 125 ? 6.166 5.621 -22.258 1.00 78.19 125 LYS A N 1
ATOM 955 C CA . LYS A 1 125 ? 6.472 6.280 -20.981 1.00 78.19 125 LYS A CA 1
ATOM 956 C C . LYS A 1 125 ? 5.217 6.596 -20.160 1.00 78.19 125 LYS A C 1
ATOM 958 O O . LYS A 1 125 ? 5.316 7.343 -19.194 1.00 78.19 125 LYS A O 1
ATOM 963 N N . SER A 1 126 ? 4.056 6.070 -20.555 1.00 82.94 126 SER A N 1
ATOM 964 C CA . SER A 1 126 ? 2.806 6.284 -19.825 1.00 82.94 126 SER A CA 1
ATOM 965 C C . SER A 1 126 ? 2.893 5.715 -18.407 1.00 82.94 126 SER A C 1
ATOM 967 O O . SER A 1 126 ? 3.357 4.590 -18.214 1.00 82.94 126 SER A O 1
ATOM 969 N N . LEU A 1 127 ? 2.413 6.484 -17.430 1.00 83.81 127 LEU A N 1
ATOM 970 C CA . LEU A 1 127 ? 2.224 6.042 -16.047 1.00 83.81 127 LEU A CA 1
ATOM 971 C C . LEU A 1 127 ? 0.855 5.389 -15.802 1.00 83.81 127 LEU A C 1
ATOM 973 O O . LEU A 1 127 ? 0.508 5.109 -14.652 1.00 83.81 127 LEU A O 1
ATOM 977 N N . LYS A 1 128 ? 0.067 5.132 -16.855 1.00 82.50 128 LYS A N 1
ATOM 978 C CA . LYS A 1 128 ? -1.227 4.475 -16.692 1.00 82.50 128 LYS A CA 1
ATOM 979 C C . LYS A 1 128 ? -1.057 3.059 -16.164 1.00 82.50 128 LYS A C 1
ATOM 981 O O . LYS A 1 128 ? -0.263 2.270 -16.677 1.00 82.50 128 LYS A O 1
ATOM 986 N N . LEU A 1 129 ? -1.858 2.729 -15.159 1.00 72.56 129 LEU A N 1
ATOM 987 C CA . LEU A 1 129 ? -1.956 1.363 -14.673 1.00 72.56 129 LEU A CA 1
ATOM 988 C C . LEU A 1 129 ? -2.669 0.507 -15.715 1.00 72.56 129 LEU A C 1
ATOM 990 O O . LEU A 1 129 ? -3.583 0.963 -16.406 1.00 72.56 129 LEU A O 1
ATOM 994 N N . PHE A 1 130 ? -2.270 -0.759 -15.800 1.00 69.19 130 PHE A N 1
ATOM 995 C CA . PHE A 1 130 ? -3.035 -1.721 -16.576 1.00 69.19 130 PHE A CA 1
ATOM 996 C C . PHE A 1 130 ? -4.457 -1.813 -16.017 1.00 69.19 130 PHE A C 1
ATOM 998 O O . PHE A 1 130 ? -4.621 -1.831 -14.792 1.00 69.19 130 PHE A O 1
ATOM 1005 N N . PRO A 1 131 ? -5.479 -1.927 -16.882 1.00 63.91 131 PRO A N 1
ATOM 1006 C CA . PRO A 1 131 ? -6.799 -2.301 -16.414 1.00 63.91 131 PRO A CA 1
ATOM 1007 C C . PRO A 1 131 ? -6.682 -3.639 -15.681 1.00 63.91 131 PRO A C 1
ATOM 1009 O O . PRO A 1 131 ? -6.140 -4.612 -16.215 1.00 63.91 131 PRO A O 1
ATOM 1012 N N . SER A 1 132 ? -7.151 -3.683 -14.435 1.00 64.69 132 SER A N 1
ATOM 1013 C CA . SER A 1 132 ? -7.267 -4.947 -13.719 1.00 64.69 132 SER A CA 1
ATOM 1014 C C . SER A 1 132 ? -8.267 -5.828 -14.467 1.00 64.69 132 SER A C 1
ATOM 1016 O O . SER A 1 132 ? -9.331 -5.322 -14.835 1.00 64.69 132 SER A O 1
ATOM 1018 N N . PRO A 1 133 ? -7.972 -7.120 -14.688 1.00 65.94 133 PRO A N 1
ATOM 1019 C CA . PRO A 1 133 ? -8.956 -8.021 -15.264 1.00 65.94 133 PRO A CA 1
ATOM 1020 C C . PRO A 1 133 ? -10.218 -8.012 -14.399 1.00 65.94 133 PRO A C 1
ATOM 1022 O O . PRO A 1 133 ? -10.130 -8.010 -13.167 1.00 65.94 133 PRO A O 1
ATOM 1025 N N . GLU A 1 134 ? -11.387 -8.005 -15.038 1.00 71.00 134 GLU A N 1
ATOM 1026 C CA . GLU A 1 134 ? -12.644 -8.202 -14.323 1.00 71.00 134 GLU A CA 1
ATOM 1027 C C . GLU A 1 134 ? -12.595 -9.571 -13.638 1.00 71.00 134 GLU A C 1
ATOM 1029 O O . GLU A 1 134 ? -12.484 -10.613 -14.288 1.00 71.00 134 GLU A O 1
ATOM 1034 N N . ILE A 1 135 ? -12.619 -9.578 -12.305 1.00 72.56 135 ILE A N 1
ATOM 1035 C CA . ILE A 1 135 ? -12.699 -10.829 -11.556 1.00 72.56 135 ILE A CA 1
ATOM 1036 C C . ILE A 1 135 ? -14.092 -11.413 -11.785 1.00 72.56 135 ILE A C 1
ATOM 1038 O O . ILE A 1 135 ? -15.099 -10.765 -11.497 1.00 72.56 135 ILE A O 1
ATOM 1042 N N . SER A 1 136 ? -14.126 -12.647 -12.292 1.00 79.69 136 SER A N 1
ATOM 1043 C CA . SER A 1 136 ? -15.363 -13.403 -12.481 1.00 79.69 136 SER A CA 1
ATOM 1044 C C . SER A 1 136 ? -16.178 -13.458 -11.178 1.00 79.69 136 SER A C 1
ATOM 1046 O O . SER A 1 136 ? -15.590 -13.610 -10.098 1.00 79.69 136 SER A O 1
ATOM 1048 N N . PRO A 1 137 ? -17.522 -13.394 -11.252 1.00 79.12 137 PRO A N 1
ATOM 1049 C CA . PRO A 1 137 ? -18.381 -13.588 -10.083 1.00 79.12 137 PRO A CA 1
ATOM 1050 C C . PRO A 1 137 ? -18.152 -14.942 -9.387 1.00 79.12 137 PRO A C 1
ATOM 1052 O O . PRO A 1 137 ? -18.452 -15.072 -8.203 1.00 79.12 137 PRO A O 1
ATOM 1055 N N . ASP A 1 138 ? -17.554 -15.916 -10.081 1.00 86.56 138 ASP A N 1
ATOM 1056 C CA . ASP A 1 138 ? -17.259 -17.256 -9.561 1.00 86.56 138 ASP A CA 1
ATOM 1057 C C . ASP A 1 138 ? -15.943 -17.343 -8.763 1.00 86.56 138 ASP A C 1
ATOM 1059 O O . ASP A 1 138 ? -15.506 -18.433 -8.386 1.00 86.56 138 ASP A O 1
ATOM 1063 N N . VAL A 1 139 ? -15.270 -16.217 -8.498 1.00 88.06 139 VAL A N 1
ATOM 1064 C CA . VAL A 1 139 ? -14.040 -16.196 -7.692 1.00 88.06 139 VAL A CA 1
ATOM 1065 C C . VAL A 1 139 ? -14.367 -15.947 -6.226 1.00 88.06 139 VAL A C 1
ATOM 1067 O O . VAL A 1 139 ? -14.749 -14.845 -5.821 1.00 88.06 139 VAL A O 1
ATOM 1070 N N . PHE A 1 140 ? -14.117 -16.956 -5.398 1.00 88.25 140 PHE A N 1
ATOM 1071 C CA . PHE A 1 140 ? -14.357 -16.916 -3.957 1.00 88.25 140 PHE A CA 1
ATOM 1072 C C . PHE A 1 140 ? -13.058 -16.777 -3.166 1.00 88.25 140 PHE A C 1
ATOM 1074 O O . PHE A 1 140 ? -12.024 -17.339 -3.533 1.00 88.25 140 PHE A O 1
ATOM 1081 N N . ARG A 1 141 ? -13.126 -16.067 -2.037 1.00 85.50 141 ARG A N 1
ATOM 1082 C CA . ARG A 1 141 ? -12.042 -16.006 -1.051 1.00 85.50 141 ARG A CA 1
ATOM 1083 C C . ARG A 1 141 ? -12.340 -16.886 0.152 1.00 85.50 141 ARG A C 1
ATOM 1085 O O . ARG A 1 141 ? -13.489 -17.034 0.561 1.00 85.50 141 ARG A O 1
ATOM 1092 N N . TYR A 1 142 ? -11.270 -17.427 0.727 1.00 85.56 142 TYR A N 1
ATOM 1093 C CA . TYR A 1 142 ? -11.293 -18.293 1.899 1.00 85.56 142 TYR A CA 1
ATOM 1094 C C . TYR A 1 142 ? -10.366 -17.721 2.966 1.00 85.56 142 TYR A C 1
ATOM 1096 O O . TYR A 1 142 ? -9.252 -17.292 2.662 1.00 85.56 142 TYR A O 1
ATOM 1104 N N . THR A 1 143 ? -10.812 -17.758 4.217 1.00 83.12 143 THR A N 1
ATOM 1105 C CA . THR A 1 143 ? -9.963 -17.480 5.377 1.00 83.12 143 THR A CA 1
ATOM 1106 C C . THR A 1 143 ? -9.490 -18.811 5.944 1.00 83.12 143 THR A C 1
ATOM 1108 O O . THR A 1 143 ? -10.315 -19.636 6.336 1.00 83.12 143 THR A O 1
ATOM 1111 N N . LEU A 1 144 ? -8.175 -19.023 5.976 1.00 80.88 144 LEU A N 1
ATOM 1112 C CA . LEU A 1 144 ? -7.549 -20.211 6.553 1.00 80.88 144 LEU A CA 1
ATOM 1113 C C . LEU A 1 144 ? -6.832 -19.817 7.846 1.00 80.88 144 LEU A C 1
ATOM 1115 O O . LEU A 1 144 ? -6.048 -18.870 7.859 1.00 80.88 144 LEU A O 1
ATOM 1119 N N . GLU A 1 145 ? -7.101 -20.547 8.923 1.00 81.81 145 GLU A N 1
ATOM 1120 C CA . GLU A 1 145 ? -6.340 -20.458 10.169 1.00 81.81 145 GLU A CA 1
ATOM 1121 C C . GLU A 1 145 ? -5.208 -21.489 10.085 1.00 81.81 145 GLU A C 1
ATOM 1123 O O . GLU A 1 145 ? -5.469 -22.684 9.949 1.00 81.81 145 GLU A O 1
ATOM 1128 N N . LEU A 1 146 ? -3.955 -21.031 10.106 1.00 76.12 146 LEU A N 1
ATOM 1129 C CA . LEU A 1 146 ? -2.794 -21.918 10.183 1.00 76.12 146 LEU A CA 1
ATOM 1130 C C . LEU A 1 146 ? -2.588 -22.300 11.657 1.00 76.12 146 LEU A C 1
ATOM 1132 O O . LEU A 1 146 ? -2.347 -21.416 12.480 1.00 76.12 146 LEU A O 1
ATOM 1136 N N . THR A 1 147 ? -2.743 -23.588 11.974 1.00 75.06 147 THR A N 1
ATOM 1137 C CA . THR A 1 147 ? -2.469 -24.189 13.295 1.00 75.06 147 THR A CA 1
ATOM 1138 C C . THR A 1 147 ? -1.030 -24.646 13.422 1.00 75.06 147 THR A C 1
ATOM 1140 O O . THR A 1 147 ? -0.551 -25.262 12.440 1.00 75.06 147 THR A O 1
#

pLDDT: mean 85.82, std 8.71, range [56.31, 96.94]